Protein AF-A0A4Q3VJP6-F1 (afdb_monomer)

Secondary structure (DSSP, 8-state):
----------------TT--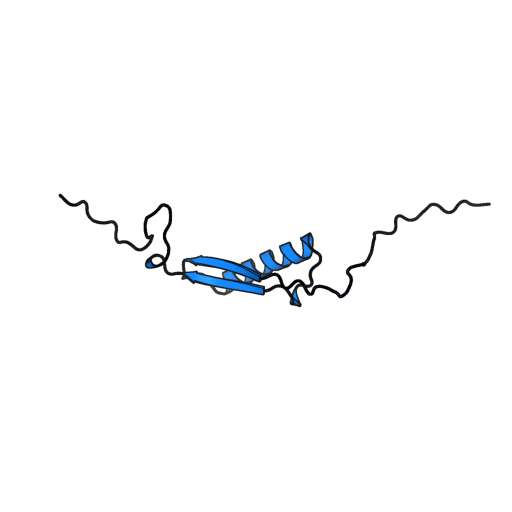---EEEEEEES---HHHHHHHHHHHHHHHHHHH---GGG-EEEEEEE-GGG-EETTEETTS--PPPP-

Solvent-accessible surface area (backbone atoms only — not comparable to full-atom values): 5912 Å² total; per-residue (Å²): 139,85,85,83,78,81,76,84,71,77,86,73,87,86,79,73,93,79,69,89,73,60,55,73,47,77,46,76,45,68,56,92,71,56,70,72,57,53,52,52,53,46,51,55,54,46,51,52,48,29,75,75,69,70,50,62,66,93,42,52,44,73,45,78,43,71,37,52,48,65,80,39,72,57,100,91,41,52,68,47,58,74,79,74,73,80,84,127

Sequence (88 aa):
MPVRGFGVRRQQGGGTLGEAIMPVVRVSWFEGKDHGQKQKVAAEITESIVRNTGTDAAYIYVIFDDVAPSDWAGAGKLFGEPAAAPST

Foldseek 3Di:
DDDDDDDPPPDDDDDDPDDLDQAEAEAEDAPDDDPVVVVVVLVVVLVVCCVPPVHDSVSYHYHYHHDHQQRDDDPRDGSPPPPPDDDD

pLDDT: mean 79.53, std 19.81, range [38.41, 97.69]

Nearest PDB structures (foldseek):
  8t9o-assembly1_A  TM=9.336E-01  e=3.235E-05  Herbaspirillum
  3ry0-assembly1_A  TM=8.589E-01  e=1.172E-04  Streptomyces achromogenes
  6ogm-assembly2_H  TM=9.392E-01  e=3.025E-04  Burkholderia lata
  7xuy-assembly1_A  TM=9.152E-01  e=2.307E-04  Comamonas testosteroni CNB-1
  6vvm-assembly1_C  TM=7.703E-01  e=4.860E-04  Caballeronia cordobensis

Radius of gyration: 23.59 Å; Cα contacts (8 Å, |Δi|>4): 75; chains: 1; bounding box: 59×31×77 Å

Structure (mmCIF, N/CA/C/O backbone):
data_AF-A0A4Q3VJP6-F1
#
_entry.id   AF-A0A4Q3VJP6-F1
#
loop_
_atom_site.group_PDB
_atom_site.id
_atom_site.type_symbol
_atom_site.label_atom_id
_atom_site.label_alt_id
_atom_site.label_comp_id
_atom_site.label_asym_id
_atom_site.label_entity_id
_atom_site.label_seq_id
_atom_site.pdbx_PDB_ins_code
_atom_site.Cartn_x
_atom_site.Cartn_y
_atom_site.Cartn_z
_atom_site.occupancy
_atom_site.B_iso_or_equiv
_atom_site.auth_seq_id
_atom_site.auth_comp_id
_atom_site.auth_asym_id
_atom_site.auth_atom_id
_atom_site.pdbx_PDB_model_num
ATOM 1 N N . MET A 1 1 ? -36.948 23.351 42.673 1.00 38.41 1 MET A N 1
ATOM 2 C CA . MET A 1 1 ? -37.025 22.924 41.261 1.00 38.41 1 MET A CA 1
ATOM 3 C C . MET A 1 1 ? -35.667 23.149 40.595 1.00 38.41 1 MET A C 1
ATOM 5 O O . MET A 1 1 ? -35.376 24.295 40.282 1.00 38.41 1 MET A O 1
ATOM 9 N N . PRO A 1 2 ? -34.798 22.136 40.427 1.00 45.75 2 PRO A N 1
ATOM 10 C CA . PRO A 1 2 ? -33.601 22.281 39.603 1.00 45.75 2 PRO A CA 1
ATOM 11 C C . PRO A 1 2 ? -33.822 21.694 38.201 1.00 45.75 2 PRO A C 1
ATOM 13 O O . PRO A 1 2 ? -34.198 20.533 38.034 1.00 45.75 2 PRO A O 1
ATOM 16 N N . VAL A 1 3 ? -33.596 22.532 37.193 1.00 46.72 3 VAL A N 1
ATOM 17 C CA . VAL A 1 3 ? -33.595 22.193 35.767 1.00 46.72 3 VAL A CA 1
ATOM 18 C C . VAL A 1 3 ? -32.374 21.336 35.421 1.00 46.72 3 VAL A C 1
ATOM 20 O O . VAL A 1 3 ? -31.235 21.699 35.705 1.00 46.72 3 VAL A O 1
ATOM 23 N N . ARG A 1 4 ? -32.630 20.174 34.810 1.00 44.81 4 ARG A N 1
ATOM 24 C CA . ARG A 1 4 ? -31.630 19.235 34.284 1.00 44.81 4 ARG A CA 1
ATOM 25 C C . ARG A 1 4 ? -30.964 19.831 33.040 1.00 44.81 4 ARG A C 1
ATOM 27 O O . ARG A 1 4 ? -31.597 19.930 31.993 1.00 44.81 4 ARG A O 1
ATOM 34 N N . GLY A 1 5 ? -29.688 20.196 33.155 1.00 47.59 5 GLY A N 1
ATOM 35 C CA . GLY A 1 5 ? -28.832 20.536 32.021 1.00 47.59 5 GLY A CA 1
ATOM 36 C C . GLY A 1 5 ? -28.479 19.282 31.224 1.00 47.59 5 GLY A C 1
ATOM 37 O O . GLY A 1 5 ? -27.883 18.346 31.752 1.00 47.59 5 GLY A O 1
ATOM 38 N N . PHE A 1 6 ? -28.908 19.272 29.966 1.00 46.94 6 PHE A N 1
ATOM 39 C CA . PHE A 1 6 ? -28.678 18.248 28.954 1.00 46.94 6 PHE A CA 1
ATOM 40 C C . PHE A 1 6 ? -27.191 17.877 28.842 1.00 46.94 6 PHE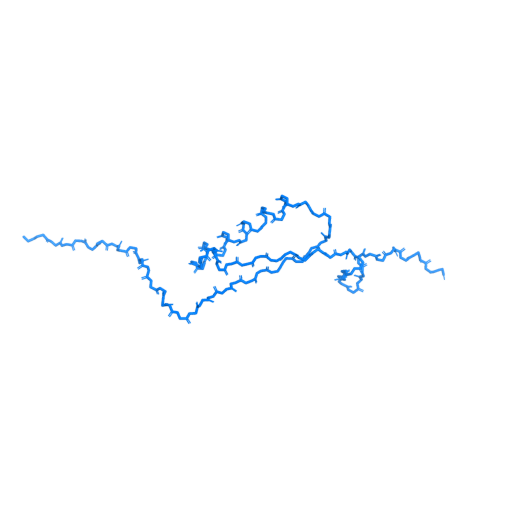 A C 1
ATOM 42 O O . PHE A 1 6 ? -26.368 18.671 28.390 1.00 46.94 6 PHE A O 1
ATOM 49 N N . GLY A 1 7 ? -26.855 16.638 29.203 1.00 42.44 7 GLY A N 1
ATOM 50 C CA . GLY A 1 7 ? -25.608 16.021 28.778 1.00 42.44 7 GLY A CA 1
ATOM 51 C C . GLY A 1 7 ? -25.632 15.841 27.264 1.00 42.44 7 GLY A C 1
ATOM 52 O O . GLY A 1 7 ? -26.526 15.179 26.731 1.00 42.44 7 GLY A O 1
ATOM 53 N N . VAL A 1 8 ? -24.646 16.415 26.576 1.00 51.66 8 VAL A N 1
ATOM 54 C CA . VAL A 1 8 ? -24.315 16.052 25.197 1.00 51.66 8 VAL A CA 1
ATOM 55 C C . VAL A 1 8 ? -23.904 14.582 25.225 1.00 51.66 8 VAL A C 1
ATOM 57 O O . VAL A 1 8 ? -22.756 14.236 25.507 1.00 51.66 8 VAL A O 1
ATOM 60 N N . ARG A 1 9 ? -24.870 13.687 24.997 1.00 45.31 9 ARG A N 1
ATOM 61 C CA . ARG A 1 9 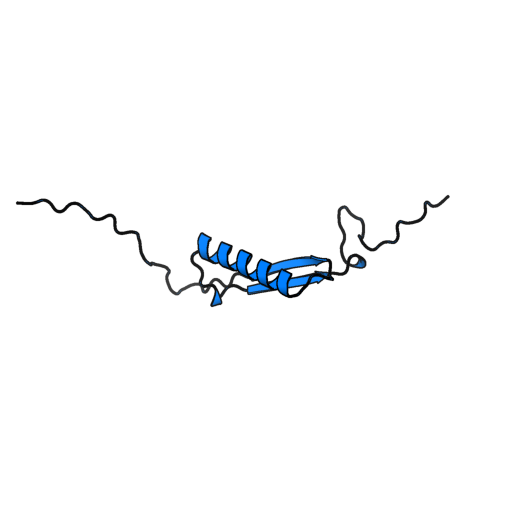? -24.569 12.301 24.660 1.00 45.31 9 ARG A CA 1
ATOM 62 C C . ARG A 1 9 ? -23.809 12.352 23.343 1.00 45.31 9 ARG A C 1
ATOM 64 O O . ARG A 1 9 ? -24.400 12.643 22.307 1.00 45.31 9 ARG A O 1
ATOM 71 N N . ARG A 1 10 ? -22.505 12.062 23.386 1.00 53.00 10 ARG A N 1
ATOM 72 C CA . ARG A 1 10 ? -21.800 11.576 22.201 1.00 53.00 10 ARG A CA 1
ATOM 73 C C . ARG A 1 10 ? -22.615 10.404 21.673 1.00 53.00 10 ARG A C 1
ATOM 75 O O . ARG A 1 10 ? -22.827 9.428 22.389 1.00 53.00 10 ARG A O 1
ATOM 82 N N . GLN A 1 11 ? -23.124 10.582 20.465 1.00 53.12 11 GLN A N 1
ATOM 83 C CA . GLN A 1 11 ? -23.794 9.578 19.665 1.00 53.12 11 GLN A CA 1
ATOM 84 C C . GLN A 1 11 ? -22.912 8.324 19.631 1.00 53.12 11 GLN A C 1
ATOM 86 O O . GLN A 1 11 ? -21.896 8.284 18.946 1.00 53.12 11 GLN A O 1
ATOM 91 N N . GLN A 1 12 ? -23.262 7.334 20.450 1.00 50.69 12 GLN A N 1
ATOM 92 C CA . GLN A 1 12 ? -22.773 5.974 20.303 1.00 50.69 12 GLN A CA 1
ATOM 93 C C . GLN A 1 12 ? -23.776 5.210 19.446 1.00 50.69 12 GLN A C 1
ATOM 95 O O . GLN A 1 12 ? -24.957 5.173 19.780 1.00 50.69 12 GLN A O 1
ATOM 100 N N . GLY A 1 13 ? -23.254 4.589 18.387 1.00 50.84 13 GLY A N 1
ATOM 101 C CA . GLY A 1 13 ? -23.683 3.277 17.907 1.00 50.84 13 GLY A CA 1
ATOM 102 C C . GLY A 1 13 ? -25.066 3.203 17.269 1.00 50.84 13 GLY A C 1
ATOM 103 O O . GLY A 1 13 ? -26.059 2.960 17.944 1.00 50.84 13 GLY A O 1
ATOM 104 N N . GLY A 1 14 ? -25.106 3.305 15.943 1.00 43.88 14 GLY A N 1
ATOM 105 C CA . GLY A 1 14 ? -26.299 3.016 15.151 1.00 43.88 14 GLY A CA 1
ATOM 106 C C . GLY A 1 14 ? -25.944 2.599 13.729 1.00 43.88 14 GLY A C 1
ATOM 107 O O . GLY A 1 14 ? -26.403 3.230 12.788 1.00 43.88 14 GLY A O 1
ATOM 108 N N . GLY A 1 15 ? -25.089 1.585 13.573 1.00 48.84 15 GLY A N 1
ATOM 109 C CA . GLY A 1 15 ? -24.879 0.911 12.292 1.00 48.84 15 GLY A CA 1
ATOM 110 C C . GLY A 1 15 ? -25.731 -0.352 12.254 1.00 48.84 15 GLY A C 1
ATOM 111 O O . GLY A 1 15 ? -25.436 -1.321 12.946 1.00 48.84 15 GLY A O 1
ATOM 112 N N . THR A 1 16 ? -26.825 -0.317 11.503 1.00 47.53 16 THR A N 1
ATOM 113 C CA . THR A 1 16 ? -27.644 -1.481 11.146 1.00 47.53 16 THR A CA 1
ATOM 114 C C . THR A 1 16 ? -26.774 -2.623 10.616 1.00 47.53 16 THR A C 1
ATOM 116 O O . THR A 1 16 ? -25.999 -2.426 9.684 1.00 47.53 16 THR A O 1
ATOM 119 N N . LEU A 1 17 ? -26.943 -3.826 11.174 1.00 55.84 17 LEU A N 1
ATOM 120 C CA . LEU A 1 17 ? -26.509 -5.083 10.558 1.00 55.84 17 LEU A CA 1
ATOM 121 C C . LEU A 1 17 ? -27.233 -5.215 9.207 1.00 55.84 17 LEU A C 1
ATOM 123 O O . LEU A 1 17 ? -28.393 -5.617 9.174 1.00 55.84 17 LEU A O 1
ATOM 127 N N . GLY A 1 18 ? -26.605 -4.797 8.111 1.00 47.44 18 GLY A N 1
ATOM 128 C CA . GLY A 1 18 ? -27.263 -4.788 6.800 1.00 47.44 18 GLY A CA 1
ATOM 129 C C . GLY A 1 18 ? -26.323 -4.747 5.604 1.00 47.44 18 GLY A C 1
ATOM 130 O O . GLY A 1 18 ? -26.671 -5.271 4.555 1.00 47.44 18 GLY A O 1
ATOM 131 N N . GLU A 1 19 ? -25.106 -4.234 5.768 1.00 54.28 19 GLU A N 1
ATOM 132 C CA . GLU A 1 19 ? -24.089 -4.301 4.725 1.00 54.28 19 GLU A CA 1
ATOM 133 C C . GLU A 1 19 ? -22.748 -4.507 5.419 1.00 54.28 19 GLU A C 1
ATOM 135 O O . GLU A 1 19 ? -22.187 -3.586 6.008 1.00 54.28 19 GLU A O 1
ATOM 140 N N . ALA A 1 20 ? -22.274 -5.754 5.452 1.00 60.06 20 ALA A N 1
ATOM 141 C CA . ALA A 1 20 ? -20.897 -6.033 5.829 1.00 60.06 20 ALA A CA 1
ATOM 142 C C . ALA A 1 20 ? -20.014 -5.438 4.730 1.00 60.06 20 ALA A C 1
ATOM 144 O O . ALA A 1 20 ? -19.670 -6.101 3.756 1.00 60.06 20 ALA A O 1
ATOM 145 N N . ILE A 1 21 ? -19.725 -4.145 4.847 1.00 69.81 21 ILE A N 1
ATOM 146 C CA . ILE A 1 21 ? -18.729 -3.480 4.024 1.00 69.81 21 ILE A CA 1
ATOM 147 C C . ILE A 1 21 ? -17.412 -4.209 4.280 1.00 69.81 21 ILE A C 1
ATOM 149 O O . ILE A 1 21 ? -16.927 -4.243 5.408 1.00 69.81 21 ILE A O 1
ATOM 153 N N . MET A 1 22 ? -16.889 -4.851 3.233 1.00 87.56 22 MET A N 1
ATOM 154 C CA . MET A 1 22 ? -15.592 -5.528 3.208 1.00 87.56 22 MET A CA 1
ATOM 155 C C . MET A 1 22 ? -14.646 -4.710 2.324 1.00 87.56 22 MET A C 1
ATOM 157 O O . MET A 1 22 ? -14.531 -4.993 1.126 1.00 87.56 22 MET A O 1
ATOM 161 N N . PRO A 1 23 ? -14.018 -3.639 2.845 1.00 90.44 23 PRO A N 1
ATOM 162 C CA . PRO A 1 23 ? -13.145 -2.805 2.044 1.00 90.44 23 PRO A CA 1
ATOM 163 C C . PRO A 1 23 ? -11.914 -3.607 1.630 1.00 90.44 23 PRO A C 1
ATOM 165 O O . PRO A 1 23 ? -11.204 -4.162 2.471 1.00 90.44 23 PRO A O 1
ATOM 168 N N . VAL A 1 24 ? -11.646 -3.632 0.326 1.00 94.00 24 VAL A N 1
ATOM 169 C CA . VAL A 1 24 ? -10.426 -4.215 -0.228 1.00 94.00 24 VAL A CA 1
ATOM 170 C C . VAL A 1 24 ? -9.571 -3.094 -0.792 1.00 94.00 24 VAL A C 1
ATOM 172 O O . VAL A 1 24 ? -9.998 -2.365 -1.687 1.00 94.00 24 VAL A O 1
ATOM 175 N N . VAL A 1 25 ? -8.349 -2.974 -0.285 1.00 95.69 25 VAL A N 1
ATOM 176 C CA . VAL A 1 25 ? -7.334 -2.067 -0.818 1.00 95.69 25 VAL A CA 1
ATOM 177 C C . VAL A 1 25 ? -6.300 -2.891 -1.563 1.00 95.69 25 VAL A C 1
ATOM 179 O O . VAL A 1 25 ? -5.731 -3.830 -1.010 1.00 95.69 25 VAL A O 1
ATOM 182 N N . ARG A 1 26 ? -6.040 -2.531 -2.819 1.00 96.50 26 ARG A N 1
ATOM 183 C CA . ARG A 1 26 ? -4.931 -3.088 -3.595 1.00 96.50 26 ARG A CA 1
ATOM 184 C C . ARG A 1 26 ? -3.813 -2.073 -3.698 1.00 96.50 26 ARG A C 1
ATOM 186 O O . ARG A 1 26 ? -4.038 -0.933 -4.096 1.00 96.50 26 ARG A O 1
ATOM 193 N N . VAL A 1 27 ? -2.616 -2.511 -3.342 1.00 95.62 27 VAL A N 1
ATOM 194 C CA . VAL A 1 27 ? -1.385 -1.743 -3.458 1.00 95.62 27 VAL A CA 1
ATOM 195 C C . VAL A 1 27 ? -0.526 -2.435 -4.498 1.00 95.62 27 VAL A C 1
ATOM 197 O O . VAL A 1 27 ? 0.083 -3.463 -4.217 1.00 95.62 27 VAL A O 1
ATOM 200 N N . SER A 1 28 ? -0.488 -1.875 -5.701 1.00 94.75 28 SER A N 1
ATOM 201 C CA . SER A 1 28 ? 0.445 -2.307 -6.738 1.00 94.75 28 SER A CA 1
ATOM 202 C C . SER A 1 28 ? 1.706 -1.459 -6.648 1.00 94.75 28 SER A C 1
ATOM 204 O O . SER A 1 28 ? 1.633 -0.229 -6.612 1.00 94.75 28 SER A O 1
ATOM 206 N N . TRP A 1 29 ? 2.865 -2.106 -6.591 1.00 93.88 29 TRP A N 1
ATOM 207 C CA . TRP A 1 29 ? 4.158 -1.430 -6.504 1.00 93.88 29 TRP A CA 1
ATOM 208 C C . TRP A 1 29 ? 5.275 -2.271 -7.127 1.00 93.88 29 TRP A C 1
ATOM 210 O O . TRP A 1 29 ? 5.071 -3.434 -7.471 1.00 93.88 29 TRP A O 1
ATOM 220 N N . PHE A 1 30 ? 6.468 -1.692 -7.266 1.00 92.94 30 PHE A N 1
ATOM 221 C CA . PHE A 1 30 ? 7.621 -2.459 -7.729 1.00 92.94 30 PHE A CA 1
ATOM 222 C C . PHE A 1 30 ? 8.050 -3.514 -6.714 1.00 92.94 30 PHE A C 1
ATOM 224 O O . PHE A 1 30 ? 8.131 -3.232 -5.511 1.00 92.94 30 PHE A O 1
ATOM 231 N N . GLU A 1 31 ? 8.392 -4.688 -7.237 1.00 91.94 31 GLU A N 1
ATOM 232 C CA . GLU A 1 31 ? 8.952 -5.804 -6.480 1.00 91.94 31 GLU A CA 1
ATOM 233 C C . GLU A 1 31 ? 10.232 -5.442 -5.694 1.00 91.94 31 GLU A C 1
ATOM 235 O O . GLU A 1 31 ? 10.843 -4.381 -5.861 1.00 91.94 31 GLU A O 1
ATOM 240 N N . GLY A 1 32 ? 10.628 -6.328 -4.776 1.00 89.69 32 GLY A N 1
ATOM 241 C CA . GLY A 1 32 ? 11.832 -6.159 -3.952 1.00 89.69 32 GLY A CA 1
ATOM 242 C C . GLY A 1 32 ? 11.631 -5.372 -2.651 1.00 89.69 32 GLY A C 1
ATOM 243 O O . GLY A 1 32 ? 12.605 -4.937 -2.038 1.00 89.69 32 GLY A O 1
ATOM 244 N N . LYS A 1 33 ? 10.383 -5.164 -2.213 1.00 89.50 33 LYS A N 1
ATOM 245 C CA . LYS A 1 33 ? 10.069 -4.591 -0.892 1.00 89.50 33 LYS A CA 1
ATOM 246 C C . LYS A 1 33 ? 10.130 -5.657 0.201 1.00 89.50 33 LYS A C 1
ATOM 248 O O . LYS A 1 33 ? 9.697 -6.789 -0.004 1.00 89.50 33 LYS A O 1
ATOM 253 N N . ASP A 1 34 ? 10.622 -5.272 1.376 1.00 93.12 34 ASP A N 1
ATOM 254 C CA . ASP A 1 34 ? 10.708 -6.158 2.538 1.00 93.12 34 ASP A CA 1
ATOM 255 C C . ASP A 1 34 ? 9.322 -6.450 3.147 1.00 93.12 34 ASP A C 1
ATOM 257 O O . ASP A 1 34 ? 8.406 -5.619 3.114 1.00 93.12 34 ASP A O 1
ATOM 261 N N . HIS A 1 35 ? 9.174 -7.626 3.763 1.00 93.06 35 HIS A N 1
ATOM 262 C CA . HIS A 1 35 ? 7.936 -8.034 4.428 1.00 93.06 35 HIS A CA 1
ATOM 263 C C . HIS A 1 35 ? 7.541 -7.073 5.563 1.00 93.06 35 HIS A C 1
ATOM 265 O O . HIS A 1 35 ? 6.366 -6.736 5.717 1.00 93.06 35 HIS A O 1
ATOM 271 N N . GLY A 1 36 ? 8.513 -6.554 6.319 1.00 96.00 36 GLY A N 1
ATOM 272 C CA . GLY A 1 36 ? 8.270 -5.567 7.368 1.00 96.00 36 GLY A CA 1
ATOM 273 C C . GLY A 1 36 ? 7.738 -4.237 6.829 1.00 96.00 36 GLY A C 1
ATOM 274 O O . GLY A 1 36 ? 6.958 -3.566 7.506 1.00 96.00 36 GLY A O 1
ATOM 275 N N . GLN A 1 37 ? 8.093 -3.859 5.597 1.00 95.06 37 GLN A N 1
ATOM 276 C CA . GLN A 1 37 ? 7.526 -2.673 4.946 1.00 95.06 37 GLN A CA 1
ATOM 277 C C . GLN A 1 37 ? 6.057 -2.896 4.575 1.00 95.06 37 GLN A C 1
ATOM 279 O O . GLN A 1 37 ? 5.224 -2.044 4.884 1.00 95.06 37 GLN A O 1
ATOM 284 N N . LYS A 1 38 ? 5.720 -4.056 3.992 1.00 94.81 38 LYS A N 1
ATOM 285 C CA . LYS A 1 38 ? 4.325 -4.446 3.702 1.00 94.81 38 LYS A CA 1
ATOM 286 C C . LYS A 1 38 ? 3.464 -4.425 4.959 1.00 94.81 38 LYS A C 1
ATOM 288 O O . LYS A 1 38 ? 2.374 -3.860 4.950 1.00 94.81 38 LYS A O 1
ATOM 293 N N . GLN A 1 39 ? 3.981 -4.974 6.057 1.00 96.81 39 GLN A N 1
ATOM 294 C CA . GLN A 1 39 ? 3.273 -5.016 7.334 1.00 96.81 39 GLN A CA 1
ATOM 295 C C . GLN A 1 39 ? 2.943 -3.614 7.867 1.00 96.81 39 GLN A C 1
ATOM 297 O O . GLN A 1 39 ? 1.814 -3.376 8.292 1.00 96.81 39 GLN A O 1
ATOM 302 N N . LYS A 1 40 ? 3.900 -2.676 7.820 1.00 97.50 40 LYS A N 1
ATOM 303 C CA . LYS A 1 40 ? 3.672 -1.287 8.256 1.00 97.50 40 LYS A CA 1
ATOM 304 C C . LYS A 1 40 ? 2.611 -0.596 7.399 1.00 97.50 40 LYS A C 1
ATOM 306 O O . LYS A 1 40 ? 1.671 -0.026 7.941 1.00 97.50 40 LYS A O 1
ATOM 311 N N . VAL A 1 41 ? 2.715 -0.721 6.074 1.00 96.56 41 VAL A N 1
ATOM 312 C CA . VAL A 1 41 ? 1.748 -0.126 5.136 1.00 96.56 41 VAL A CA 1
ATOM 313 C C . VAL A 1 41 ? 0.343 -0.699 5.345 1.00 96.56 41 VAL A C 1
ATOM 315 O O . VAL A 1 41 ? -0.626 0.054 5.391 1.00 96.56 41 VAL A O 1
ATOM 318 N N . ALA A 1 42 ? 0.215 -2.016 5.531 1.00 96.69 42 ALA A N 1
ATOM 319 C CA . ALA A 1 42 ? -1.074 -2.655 5.793 1.00 96.69 42 ALA A CA 1
ATOM 320 C C . ALA A 1 42 ? -1.727 -2.134 7.081 1.00 96.69 42 ALA A C 1
ATOM 322 O O . ALA A 1 42 ? -2.930 -1.858 7.093 1.00 96.69 42 ALA A O 1
ATOM 323 N N . ALA A 1 43 ? -0.936 -1.971 8.147 1.00 97.38 43 ALA A N 1
ATOM 324 C CA . ALA A 1 43 ? -1.413 -1.448 9.422 1.00 97.38 43 ALA A CA 1
ATOM 325 C C . ALA A 1 43 ? -1.922 -0.003 9.287 1.00 97.38 43 ALA A C 1
ATOM 327 O O . ALA A 1 43 ? -3.042 0.287 9.701 1.00 97.38 43 ALA A O 1
ATOM 328 N N . GLU A 1 44 ? -1.149 0.875 8.642 1.00 97.69 44 GLU A N 1
ATOM 329 C CA . GLU A 1 44 ? -1.509 2.289 8.469 1.00 97.69 44 GLU A CA 1
ATOM 330 C C . GLU A 1 44 ? -2.755 2.483 7.587 1.00 97.69 44 GLU A C 1
ATOM 332 O O . GLU A 1 44 ? -3.630 3.294 7.908 1.00 97.69 44 GLU A O 1
ATOM 337 N N . ILE A 1 45 ? -2.880 1.714 6.497 1.00 96.25 45 ILE A N 1
ATOM 338 C CA . ILE A 1 45 ? -4.068 1.734 5.626 1.00 96.25 45 ILE A CA 1
ATOM 339 C C . ILE A 1 45 ? -5.306 1.285 6.404 1.00 96.25 45 ILE A C 1
ATOM 341 O O . ILE A 1 45 ? -6.337 1.964 6.375 1.00 96.25 45 ILE A O 1
ATOM 345 N N . THR A 1 46 ? -5.199 0.162 7.118 1.00 96.25 46 THR A N 1
ATOM 346 C CA . THR A 1 46 ? -6.307 -0.394 7.902 1.00 96.25 46 THR A CA 1
ATOM 347 C C . THR A 1 46 ? -6.753 0.595 8.972 1.00 96.25 46 THR A C 1
ATOM 349 O O . THR A 1 46 ? -7.938 0.913 9.057 1.00 96.25 46 THR A O 1
ATOM 352 N N . GLU A 1 47 ? -5.814 1.162 9.734 1.00 96.69 47 GLU A N 1
ATOM 353 C CA . GLU A 1 47 ? -6.113 2.158 10.763 1.00 96.69 47 GLU A CA 1
ATOM 354 C C . GLU A 1 47 ? -6.812 3.390 10.177 1.00 96.69 47 GLU A C 1
ATOM 356 O O . GLU A 1 47 ? -7.780 3.892 10.752 1.00 96.69 47 GLU A O 1
ATOM 361 N N . SER A 1 48 ? -6.368 3.864 9.010 1.00 96.81 48 SER A N 1
ATOM 362 C CA . SER A 1 48 ? -7.003 4.993 8.332 1.00 96.81 48 SER A CA 1
ATOM 363 C C . SER A 1 48 ? -8.467 4.708 7.994 1.00 96.81 48 SER A C 1
ATOM 365 O O . SER A 1 48 ? -9.332 5.555 8.227 1.00 96.81 48 SER A O 1
ATOM 367 N N . ILE A 1 49 ? -8.777 3.510 7.497 1.00 93.81 49 ILE A N 1
ATOM 368 C CA . ILE A 1 49 ? -10.152 3.129 7.159 1.00 93.81 49 ILE A CA 1
ATOM 369 C C . ILE A 1 49 ? -11.000 3.001 8.426 1.00 93.81 49 ILE A C 1
ATOM 371 O O . ILE A 1 49 ? -12.087 3.579 8.476 1.00 93.81 49 ILE A O 1
ATOM 375 N N . VAL A 1 50 ? -10.502 2.323 9.464 1.00 95.06 50 VAL A N 1
ATOM 376 C CA . VAL A 1 50 ? -11.198 2.202 10.759 1.00 95.06 50 VAL A CA 1
ATOM 377 C C . VAL A 1 50 ? -11.518 3.590 11.316 1.00 95.06 50 VAL A C 1
ATOM 379 O O . VAL A 1 50 ? -12.667 3.883 11.644 1.00 95.06 50 VAL A O 1
ATOM 382 N N . ARG A 1 51 ? -10.521 4.482 11.359 1.00 95.06 51 ARG A N 1
ATOM 383 C CA . ARG A 1 51 ? -10.645 5.832 11.924 1.00 95.06 51 ARG A CA 1
ATOM 384 C C . ARG A 1 51 ? -11.667 6.701 11.192 1.00 95.06 51 ARG A C 1
ATOM 386 O O . ARG A 1 51 ? -12.349 7.487 11.842 1.00 95.06 51 ARG A O 1
ATOM 393 N N . ASN A 1 52 ? -11.760 6.589 9.866 1.00 94.88 52 ASN A N 1
ATOM 394 C CA . ASN A 1 52 ? -12.626 7.452 9.054 1.00 94.88 52 ASN A CA 1
ATOM 395 C C . ASN A 1 52 ? -14.018 6.863 8.777 1.00 94.88 52 ASN A C 1
ATOM 397 O O . ASN A 1 52 ? -14.945 7.621 8.507 1.00 94.88 52 ASN A O 1
ATOM 401 N N . THR A 1 53 ? -14.177 5.538 8.820 1.00 89.06 53 THR A N 1
ATOM 402 C CA . THR A 1 53 ? -15.433 4.863 8.433 1.00 89.06 53 THR A CA 1
ATOM 403 C C . THR A 1 53 ? -16.122 4.140 9.587 1.00 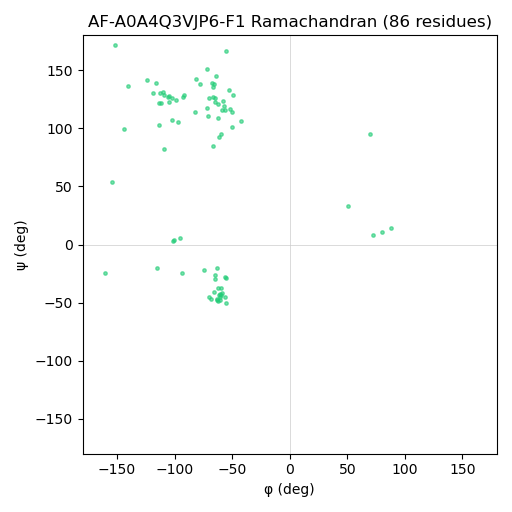89.06 53 THR A C 1
ATOM 405 O O . THR A 1 53 ? -17.313 3.862 9.500 1.00 89.06 53 THR A O 1
ATOM 408 N N . GLY A 1 54 ? -15.395 3.822 10.664 1.00 88.69 54 GLY A N 1
ATOM 409 C CA . GLY A 1 54 ? -15.900 2.991 11.758 1.00 88.69 54 GLY A CA 1
ATOM 410 C C . GLY A 1 54 ? -16.037 1.503 11.414 1.00 88.69 54 GLY A C 1
ATOM 411 O O . GLY A 1 54 ? -16.595 0.757 12.215 1.00 88.69 54 GLY A O 1
ATOM 412 N N . THR A 1 55 ? -15.543 1.065 10.250 1.00 88.50 55 THR A N 1
ATOM 413 C CA . THR A 1 55 ? -15.502 -0.356 9.866 1.00 88.50 55 THR A CA 1
ATOM 414 C C . THR A 1 55 ? -14.559 -1.119 10.795 1.00 88.50 55 THR A C 1
ATOM 416 O O . THR A 1 55 ? -13.477 -0.624 11.110 1.00 88.50 55 THR A O 1
ATOM 419 N N . ASP A 1 56 ? -14.947 -2.321 11.223 1.00 90.44 56 ASP A N 1
ATOM 420 C CA . ASP A 1 56 ? -14.069 -3.192 12.010 1.00 90.44 56 ASP A CA 1
ATOM 421 C C . ASP A 1 56 ? -12.873 -3.652 11.158 1.00 90.44 56 ASP A C 1
ATOM 423 O O . ASP A 1 56 ? -13.032 -4.055 10.002 1.00 90.44 56 ASP A O 1
ATOM 427 N N . ALA A 1 57 ? -11.673 -3.608 11.742 1.00 91.75 57 ALA A N 1
ATOM 428 C CA . ALA A 1 57 ? -10.434 -4.029 11.096 1.00 91.75 57 ALA A CA 1
ATOM 429 C C . ALA A 1 57 ? -10.484 -5.475 10.576 1.00 91.75 57 ALA A C 1
ATOM 431 O O . ALA A 1 57 ? -9.840 -5.778 9.576 1.00 91.75 57 ALA A O 1
ATOM 432 N N . ALA A 1 58 ? -11.273 -6.352 11.206 1.00 91.69 58 ALA A N 1
ATOM 433 C CA . ALA A 1 58 ? -11.445 -7.741 10.791 1.00 91.69 58 ALA A CA 1
ATOM 434 C C . ALA A 1 58 ? -12.075 -7.900 9.394 1.00 91.69 58 ALA A C 1
ATOM 436 O O . ALA A 1 58 ? -11.922 -8.958 8.784 1.00 91.69 58 ALA A O 1
ATOM 437 N N . TYR A 1 59 ? -12.762 -6.871 8.883 1.00 91.94 59 TYR A N 1
ATOM 438 C CA . TYR A 1 59 ? -13.387 -6.881 7.555 1.00 91.94 59 TYR A CA 1
ATOM 439 C C . TYR A 1 59 ? -12.586 -6.118 6.492 1.00 91.94 59 TYR A C 1
ATOM 441 O O . TYR A 1 59 ? -13.044 -5.995 5.357 1.00 91.94 59 TYR A O 1
ATOM 449 N N . ILE A 1 60 ? -11.409 -5.592 6.838 1.00 93.38 60 ILE A N 1
ATOM 450 C CA . ILE A 1 60 ? -10.573 -4.803 5.933 1.00 93.38 60 ILE A CA 1
ATOM 451 C C . ILE A 1 60 ? -9.432 -5.676 5.424 1.00 93.38 60 ILE A C 1
ATOM 453 O O . ILE A 1 60 ? -8.665 -6.239 6.203 1.00 93.38 60 ILE A O 1
ATOM 457 N N . TYR A 1 61 ? -9.287 -5.746 4.103 1.00 95.19 61 TYR A N 1
ATOM 458 C CA . TYR A 1 61 ? -8.247 -6.541 3.460 1.00 95.19 61 TYR A CA 1
ATOM 459 C C . TYR A 1 61 ? -7.327 -5.649 2.631 1.00 95.19 61 TYR A C 1
ATOM 461 O O . TYR A 1 61 ? -7.782 -4.857 1.805 1.00 95.19 61 TYR A O 1
ATOM 469 N N . VAL A 1 62 ? -6.018 -5.809 2.826 1.00 96.56 62 VAL A N 1
ATOM 470 C CA . VAL A 1 62 ? -4.984 -5.143 2.028 1.00 96.56 62 VAL A CA 1
ATOM 471 C C . VAL A 1 62 ? -4.231 -6.204 1.238 1.00 96.56 62 VAL A C 1
ATOM 473 O O . VAL A 1 62 ? -3.675 -7.138 1.813 1.00 96.56 62 VAL A O 1
ATOM 476 N N . ILE A 1 63 ? -4.229 -6.065 -0.082 1.00 96.50 63 ILE A N 1
ATOM 477 C CA . ILE A 1 63 ? -3.538 -6.954 -1.014 1.00 96.50 63 ILE A CA 1
ATOM 478 C C . ILE A 1 63 ? -2.363 -6.182 -1.608 1.00 96.50 63 ILE A C 1
ATOM 480 O O . ILE A 1 63 ? -2.533 -5.053 -2.070 1.00 96.50 63 ILE A O 1
ATOM 484 N N . PHE A 1 64 ? -1.185 -6.800 -1.606 1.00 96.19 64 PHE A N 1
ATOM 485 C CA . PHE A 1 64 ? 0.011 -6.256 -2.240 1.00 96.19 64 PHE A CA 1
ATOM 486 C C . PHE A 1 64 ? 0.287 -7.008 -3.536 1.00 96.19 64 PHE A C 1
ATOM 488 O O . PHE A 1 64 ? 0.484 -8.221 -3.502 1.00 96.19 64 PHE A O 1
ATOM 495 N N . ASP A 1 65 ? 0.339 -6.272 -4.641 1.00 95.62 65 ASP A N 1
ATOM 496 C CA . ASP A 1 65 ? 0.776 -6.768 -5.940 1.00 95.62 65 ASP A CA 1
ATOM 497 C C . ASP A 1 65 ? 2.216 -6.283 -6.174 1.00 95.62 65 ASP A C 1
ATOM 499 O O . ASP A 1 65 ? 2.459 -5.093 -6.403 1.00 95.62 65 ASP A O 1
ATOM 503 N N . ASP A 1 66 ? 3.179 -7.201 -6.084 1.00 93.69 66 ASP A N 1
ATOM 504 C CA . ASP A 1 66 ? 4.565 -6.948 -6.481 1.00 93.69 66 ASP A CA 1
ATOM 505 C C . ASP A 1 66 ? 4.684 -7.125 -7.994 1.00 93.69 66 ASP A C 1
ATOM 507 O O . ASP A 1 66 ? 4.507 -8.223 -8.517 1.00 93.69 66 ASP A O 1
ATOM 511 N N . VAL A 1 67 ? 4.962 -6.032 -8.694 1.00 94.00 67 VAL A N 1
ATOM 512 C CA . VAL A 1 67 ? 5.035 -6.000 -10.154 1.00 94.00 67 VAL A CA 1
ATOM 513 C C . VAL A 1 67 ? 6.478 -5.732 -10.565 1.00 94.00 67 VAL A C 1
ATOM 515 O O . VAL A 1 67 ? 7.111 -4.795 -10.067 1.00 94.00 67 VAL A O 1
ATOM 518 N N . ALA A 1 68 ? 7.013 -6.544 -11.475 1.00 92.00 68 ALA A N 1
ATOM 519 C CA . ALA A 1 68 ? 8.329 -6.299 -12.048 1.00 92.00 68 ALA A CA 1
ATOM 520 C C . ALA A 1 68 ? 8.324 -4.978 -12.844 1.00 92.00 68 ALA A C 1
ATOM 522 O O . ALA A 1 68 ? 7.331 -4.664 -13.506 1.00 92.00 68 ALA A O 1
ATOM 523 N N . PRO A 1 69 ? 9.416 -4.191 -12.855 1.00 90.44 69 PRO A N 1
ATOM 524 C CA . PRO A 1 69 ? 9.477 -2.963 -13.653 1.00 90.44 69 PRO A CA 1
ATOM 525 C C . PRO A 1 69 ? 9.212 -3.180 -15.153 1.00 90.44 69 PRO A C 1
ATOM 527 O O . PRO A 1 69 ? 8.708 -2.279 -15.821 1.00 90.44 69 PRO A O 1
ATOM 530 N N . SER A 1 70 ? 9.516 -4.370 -15.683 1.00 89.81 70 SER A N 1
ATOM 531 C CA . SER A 1 70 ? 9.209 -4.768 -17.066 1.00 89.81 70 SER A CA 1
ATOM 532 C C . SER A 1 70 ? 7.717 -4.858 -17.365 1.00 89.81 70 SER A C 1
ATOM 534 O O . SER A 1 70 ? 7.331 -4.66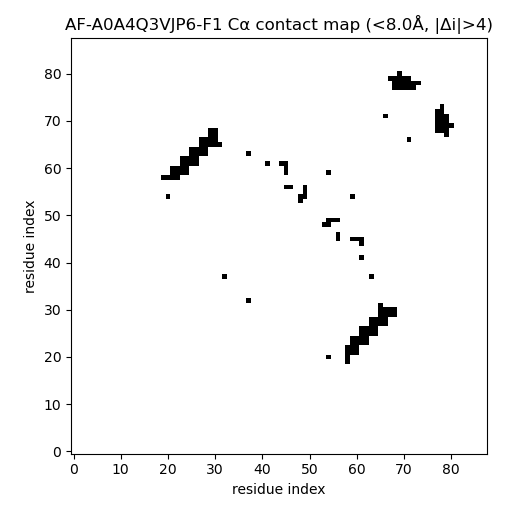0 -18.511 1.00 89.81 70 SER A O 1
ATOM 536 N N . ASP A 1 71 ? 6.893 -5.106 -16.349 1.00 90.62 71 ASP A N 1
ATOM 537 C CA . ASP A 1 71 ? 5.447 -5.296 -16.486 1.00 90.62 71 ASP A CA 1
ATOM 538 C C . ASP A 1 71 ? 4.664 -4.029 -16.104 1.00 90.62 71 ASP A C 1
ATOM 540 O O . ASP A 1 71 ? 3.432 -4.012 -16.104 1.00 90.62 71 ASP A O 1
ATOM 544 N N . TRP A 1 72 ? 5.371 -2.940 -15.789 1.00 91.19 72 TRP A N 1
ATOM 545 C CA . TRP A 1 72 ? 4.786 -1.655 -15.428 1.00 91.19 72 TRP A CA 1
ATOM 546 C C . TRP A 1 72 ? 5.018 -0.627 -16.537 1.00 91.19 72 TRP A C 1
ATOM 548 O O . TRP A 1 72 ? 6.153 -0.382 -16.950 1.00 91.19 72 TRP A O 1
ATOM 558 N N . ALA A 1 73 ? 3.946 0.043 -16.968 1.00 90.56 73 ALA A N 1
ATOM 559 C CA . ALA A 1 73 ? 3.996 1.135 -17.938 1.00 90.56 73 ALA A CA 1
ATOM 560 C C . ALA A 1 73 ? 3.536 2.462 -17.318 1.00 90.56 73 ALA A C 1
ATOM 562 O O . ALA A 1 73 ? 2.547 2.517 -16.589 1.00 90.56 73 ALA A O 1
ATOM 563 N N . GLY A 1 74 ? 4.223 3.554 -17.647 1.00 91.06 74 GLY A N 1
ATOM 564 C CA . GLY A 1 74 ? 3.835 4.914 -17.273 1.00 91.06 74 GLY A CA 1
ATOM 565 C C . GLY A 1 74 ? 4.096 5.874 -18.425 1.00 91.06 74 GLY A C 1
ATOM 566 O O . GLY A 1 74 ? 5.122 5.774 -19.090 1.00 91.06 74 GLY A O 1
ATOM 567 N N . ALA A 1 75 ? 3.154 6.783 -18.703 1.00 90.69 75 ALA A N 1
ATOM 568 C CA . ALA A 1 75 ? 3.250 7.737 -19.818 1.00 90.69 75 ALA A CA 1
ATOM 569 C C . ALA A 1 75 ? 3.595 7.086 -21.182 1.00 90.69 75 ALA A C 1
ATOM 571 O O . ALA A 1 75 ? 4.293 7.674 -22.006 1.00 90.69 75 ALA A O 1
ATOM 572 N N . GLY A 1 76 ? 3.119 5.855 -21.408 1.00 89.94 76 GLY A N 1
ATOM 573 C CA . GLY A 1 76 ? 3.340 5.106 -22.647 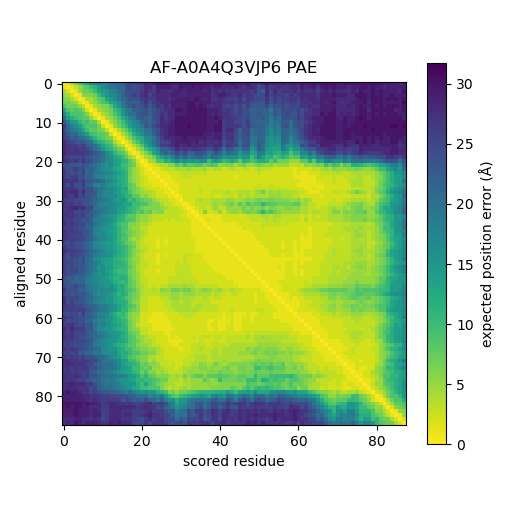1.00 89.94 76 GLY A CA 1
ATOM 574 C C . GLY A 1 76 ? 4.701 4.410 -22.772 1.00 89.94 76 GLY A C 1
ATOM 575 O O . GLY A 1 76 ? 5.017 3.950 -23.862 1.00 89.94 76 GLY A O 1
ATOM 576 N N . LYS A 1 77 ? 5.503 4.327 -21.702 1.00 87.81 77 LYS A N 1
ATOM 577 C CA . LYS A 1 77 ? 6.810 3.647 -21.702 1.00 87.81 77 LYS A CA 1
ATOM 578 C C . LYS A 1 77 ? 6.874 2.581 -20.616 1.00 87.81 77 LYS A C 1
ATOM 580 O O . LYS A 1 77 ? 6.365 2.809 -19.515 1.00 87.81 77 LYS A O 1
ATOM 585 N N . LEU A 1 78 ? 7.502 1.446 -20.919 1.00 88.25 78 LEU A N 1
ATOM 586 C CA . LEU A 1 78 ? 7.782 0.412 -19.924 1.00 88.25 78 LEU A CA 1
ATOM 587 C C . LEU A 1 78 ? 8.985 0.822 -19.078 1.00 88.25 78 LEU A C 1
ATOM 589 O O . LEU A 1 78 ? 9.981 1.320 -19.597 1.00 88.25 78 LEU A O 1
ATOM 593 N N . PHE A 1 79 ? 8.905 0.599 -17.768 1.00 86.12 79 PHE A N 1
ATOM 594 C CA . PHE A 1 79 ? 10.012 0.929 -16.867 1.00 86.12 79 PHE A CA 1
ATOM 595 C C . PHE A 1 79 ? 11.180 -0.063 -16.975 1.00 86.12 79 PHE A C 1
ATOM 597 O O . PHE A 1 79 ? 12.304 0.290 -16.628 1.00 86.12 79 PHE A O 1
ATOM 604 N N . GLY A 1 80 ? 10.934 -1.282 -17.463 1.00 78.19 80 GLY A N 1
ATOM 605 C CA . GLY A 1 80 ? 11.953 -2.316 -17.666 1.00 78.19 80 GLY A CA 1
ATOM 606 C C . GLY A 1 80 ? 12.532 -2.399 -19.079 1.00 78.19 80 GLY A C 1
ATOM 607 O O . GLY A 1 80 ? 13.308 -3.317 -19.338 1.00 78.19 80 GLY A O 1
ATOM 608 N N . GL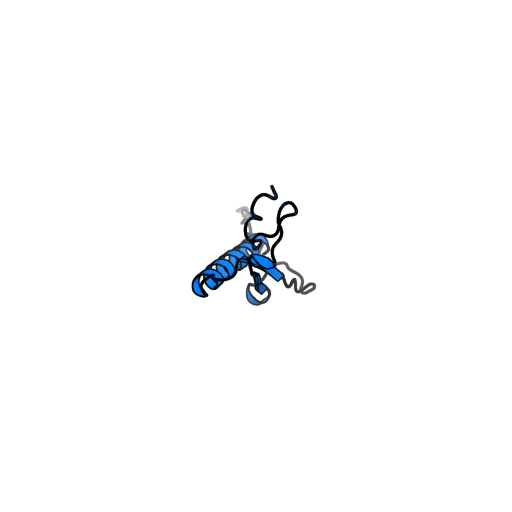U A 1 81 ? 12.188 -1.486 -19.996 1.00 71.94 81 GLU A N 1
ATOM 609 C CA . GLU A 1 81 ? 12.912 -1.406 -21.269 1.00 71.94 81 GLU A CA 1
ATOM 610 C C . GLU A 1 81 ? 14.368 -0.986 -20.994 1.00 71.94 81 GLU A C 1
ATOM 612 O O . GLU A 1 81 ? 14.599 0.052 -20.361 1.00 71.94 81 GLU A O 1
ATOM 617 N N . PRO A 1 82 ? 15.378 -1.742 -21.475 1.00 62.50 82 PRO A N 1
ATOM 618 C CA . PRO A 1 82 ? 16.723 -1.201 -21.563 1.00 62.50 82 PRO A CA 1
ATOM 619 C C . PRO A 1 82 ? 16.619 0.039 -22.442 1.00 62.50 82 PRO A C 1
ATOM 621 O O . PRO A 1 82 ? 16.107 -0.068 -23.555 1.00 62.50 82 PRO A O 1
ATOM 624 N N . ALA A 1 83 ? 17.051 1.199 -21.931 1.00 59.03 83 ALA A N 1
ATOM 625 C CA . ALA A 1 83 ? 17.033 2.460 -22.665 1.00 59.03 83 ALA A CA 1
ATOM 626 C C . ALA A 1 83 ? 17.508 2.202 -24.099 1.00 59.03 83 ALA A C 1
ATOM 628 O O . ALA A 1 83 ? 18.682 1.890 -24.305 1.00 59.03 83 ALA A O 1
ATOM 629 N N . ALA A 1 84 ? 16.573 2.226 -25.055 1.00 56.69 84 AL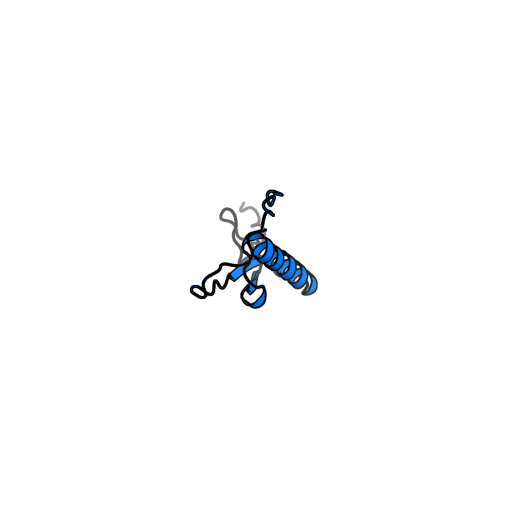A A N 1
ATOM 630 C CA . ALA A 1 84 ? 16.868 1.852 -26.425 1.00 56.69 84 ALA A CA 1
ATOM 631 C C . ALA A 1 84 ? 18.022 2.738 -26.892 1.00 56.69 84 ALA A C 1
ATOM 633 O O . ALA A 1 84 ? 17.903 3.967 -26.898 1.00 56.69 84 ALA A O 1
ATOM 634 N N . ALA A 1 85 ? 19.165 2.115 -27.193 1.00 60.12 85 ALA A N 1
ATOM 635 C CA . ALA A 1 85 ? 20.301 2.824 -27.750 1.00 60.12 85 ALA A CA 1
ATOM 636 C C . ALA A 1 85 ? 19.801 3.603 -28.978 1.00 60.12 85 ALA A C 1
ATOM 638 O O . ALA A 1 85 ? 19.038 3.037 -29.771 1.00 60.12 85 ALA A O 1
ATOM 639 N N . PRO A 1 86 ? 20.158 4.892 -29.116 1.00 59.81 86 PRO A N 1
ATOM 640 C CA . PRO A 1 86 ? 19.617 5.732 -30.171 1.00 59.81 86 PRO A CA 1
ATOM 641 C C . PRO A 1 86 ? 19.912 5.084 -31.522 1.00 59.81 86 PRO A C 1
ATO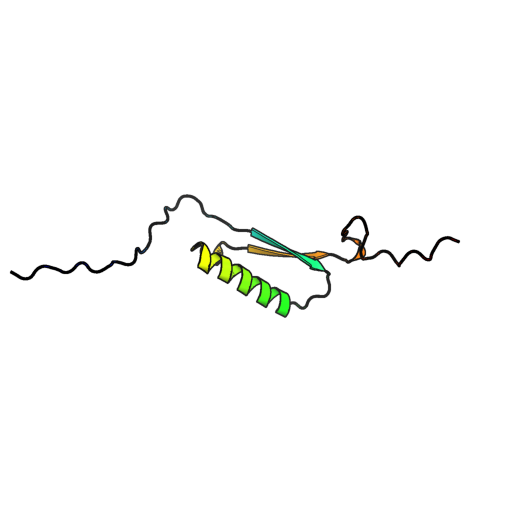M 643 O O . PRO A 1 86 ? 21.069 4.834 -31.863 1.00 59.81 86 PRO A O 1
ATOM 646 N N . SER A 1 87 ? 18.852 4.765 -32.264 1.00 54.09 87 SER A N 1
ATOM 647 C CA . SER A 1 87 ? 18.973 4.304 -33.642 1.00 54.09 87 SER A CA 1
ATOM 648 C C . SER A 1 87 ? 19.601 5.438 -34.451 1.00 54.09 87 SER A C 1
ATOM 650 O O . SER A 1 87 ? 19.100 6.562 -34.426 1.00 54.09 87 SER A O 1
ATOM 652 N N . THR A 1 88 ? 20.750 5.131 -35.050 1.00 47.91 88 THR A N 1
ATOM 653 C CA . THR A 1 88 ? 21.576 6.021 -35.879 1.00 47.91 88 THR A CA 1
ATOM 654 C C . THR A 1 88 ? 20.844 6.471 -37.135 1.00 47.91 88 THR A C 1
ATOM 656 O O . THR A 1 88 ? 20.096 5.639 -37.696 1.00 47.91 88 THR A O 1
#

Mean predicted aligned error: 12.19 Å